Protein AF-A0A7S0RIU7-F1 (afdb_monomer_lite)

Structure (mmCIF, N/CA/C/O backbone):
data_AF-A0A7S0RIU7-F1
#
_entry.id   AF-A0A7S0RIU7-F1
#
loop_
_atom_site.group_PDB
_atom_site.id
_atom_site.type_symbol
_atom_site.label_atom_id
_atom_site.label_alt_id
_atom_site.label_comp_id
_atom_site.label_asym_id
_atom_site.label_entity_id
_atom_site.label_seq_id
_atom_site.pdbx_PDB_ins_code
_atom_site.Cartn_x
_atom_site.Cartn_y
_atom_site.Cartn_z
_atom_site.occupancy
_atom_site.B_iso_or_equiv
_atom_site.auth_seq_id
_atom_site.auth_comp_id
_atom_site.auth_asym_id
_atom_site.auth_atom_id
_atom_site.pdbx_PDB_model_num
ATOM 1 N N . GLU A 1 1 ? -11.986 -12.796 -6.131 1.00 94.12 1 GLU A N 1
ATOM 2 C CA . GLU A 1 1 ? -11.413 -13.501 -4.966 1.00 94.12 1 GLU A CA 1
ATOM 3 C C . GLU A 1 1 ? -10.692 -12.578 -3.985 1.00 94.12 1 GLU A C 1
ATOM 5 O O . GLU A 1 1 ? -11.264 -12.313 -2.942 1.00 94.12 1 GLU A O 1
ATOM 10 N N . ALA A 1 2 ? -9.498 -12.034 -4.273 1.00 96.12 2 ALA A N 1
ATOM 11 C CA . ALA A 1 2 ? -8.762 -11.226 -3.279 1.00 96.12 2 ALA A CA 1
ATOM 12 C C . ALA A 1 2 ? -9.544 -9.996 -2.757 1.00 96.12 2 ALA A C 1
ATOM 14 O O . ALA A 1 2 ? -9.512 -9.691 -1.566 1.00 96.12 2 ALA A O 1
ATOM 15 N N . ALA A 1 3 ? -10.285 -9.307 -3.633 1.00 96.12 3 ALA A N 1
ATOM 16 C CA . ALA A 1 3 ? -11.161 -8.203 -3.233 1.00 96.12 3 ALA A CA 1
ATOM 17 C C . ALA A 1 3 ? -12.318 -8.675 -2.329 1.00 96.12 3 ALA A C 1
ATOM 19 O O . ALA A 1 3 ? -12.609 -8.034 -1.322 1.00 96.12 3 ALA A O 1
ATOM 20 N N . ASP A 1 4 ? -12.922 -9.823 -2.645 1.00 98.06 4 ASP A N 1
ATOM 21 C CA . ASP A 1 4 ? -14.004 -10.420 -1.852 1.00 98.06 4 ASP A CA 1
ATOM 22 C C . ASP A 1 4 ? -13.491 -10.839 -0.468 1.00 98.06 4 ASP A C 1
ATOM 24 O O . ASP A 1 4 ? -14.116 -10.548 0.550 1.00 98.06 4 ASP A O 1
ATOM 28 N N . GLN A 1 5 ? -12.298 -11.441 -0.414 1.00 98.06 5 GLN A N 1
ATOM 29 C CA . GLN A 1 5 ? -11.617 -11.801 0.830 1.00 98.06 5 GLN A CA 1
ATOM 30 C C . GLN A 1 5 ? -11.315 -10.570 1.690 1.00 98.06 5 GLN A C 1
ATOM 32 O O . GLN A 1 5 ? -11.482 -10.626 2.908 1.00 98.06 5 GLN A O 1
ATOM 37 N N . LEU A 1 6 ? -10.910 -9.446 1.089 1.00 97.00 6 LEU A N 1
ATOM 38 C CA . LEU A 1 6 ? -10.704 -8.191 1.816 1.00 97.00 6 LEU A CA 1
ATOM 39 C C . LEU A 1 6 ? -12.002 -7.688 2.463 1.00 97.00 6 LEU A C 1
ATOM 41 O O . LEU A 1 6 ? -11.983 -7.295 3.631 1.00 97.00 6 LEU A O 1
ATOM 45 N N . LEU A 1 7 ? -13.114 -7.695 1.721 1.00 97.75 7 LEU A N 1
ATOM 46 C CA . LEU A 1 7 ? -14.419 -7.274 2.241 1.00 97.75 7 LEU A CA 1
ATOM 47 C C . LEU A 1 7 ? -14.874 -8.193 3.375 1.00 97.75 7 LEU A C 1
ATOM 49 O O . LEU A 1 7 ? -15.118 -7.714 4.483 1.00 97.75 7 LEU A O 1
ATOM 53 N N . PHE A 1 8 ? -14.857 -9.505 3.137 1.00 98.38 8 PHE A N 1
ATOM 54 C CA . PHE A 1 8 ? -15.218 -10.508 4.135 1.00 98.38 8 PHE A CA 1
ATOM 55 C C . PHE A 1 8 ? -14.370 -10.386 5.408 1.00 98.38 8 PHE A C 1
ATOM 57 O O . PHE A 1 8 ? -14.885 -10.438 6.523 1.00 98.38 8 PHE A O 1
ATOM 64 N N . THR A 1 9 ? -13.064 -10.152 5.262 1.00 98.38 9 THR A N 1
ATOM 65 C CA . THR A 1 9 ? -12.152 -9.981 6.401 1.00 98.38 9 THR A CA 1
ATOM 66 C C . THR A 1 9 ? -12.515 -8.748 7.227 1.00 98.38 9 THR A C 1
ATOM 68 O O . THR A 1 9 ? -12.542 -8.817 8.455 1.00 98.38 9 THR A O 1
ATOM 71 N N . ARG A 1 10 ? -12.822 -7.612 6.587 1.00 98.19 10 ARG A N 1
ATOM 72 C CA . ARG A 1 10 ? -13.234 -6.388 7.298 1.00 98.19 10 ARG A CA 1
ATOM 73 C C . ARG A 1 10 ? -14.552 -6.580 8.037 1.00 98.19 10 ARG A C 1
ATOM 75 O O . ARG A 1 10 ? -14.660 -6.154 9.184 1.00 98.19 10 ARG A O 1
ATOM 82 N N . GLU A 1 11 ? -15.518 -7.242 7.411 1.00 98.44 11 GLU A N 1
ATOM 83 C CA . GLU A 1 11 ? -16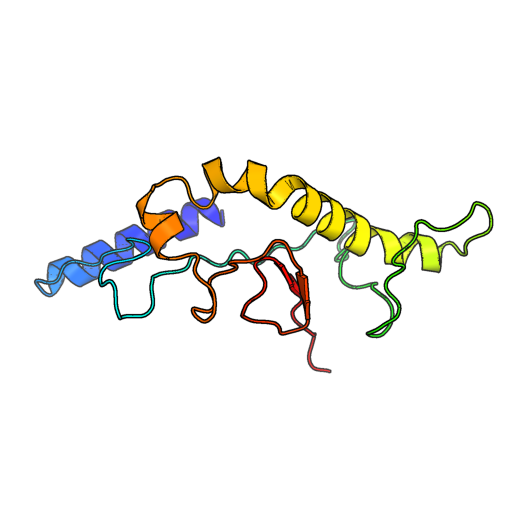.798 -7.573 8.040 1.00 98.44 11 GLU A CA 1
ATOM 84 C C . GLU A 1 11 ? -16.609 -8.490 9.249 1.00 98.44 11 GLU A C 1
ATOM 86 O O . GLU A 1 11 ? -17.141 -8.207 10.323 1.00 98.44 11 GLU A O 1
ATOM 91 N N . ALA A 1 12 ? -15.783 -9.532 9.116 1.00 98.62 12 ALA A N 1
ATOM 92 C CA . ALA A 1 12 ? -15.453 -10.432 10.214 1.00 98.62 12 ALA A CA 1
ATOM 93 C C . ALA A 1 12 ? -14.788 -9.686 11.384 1.00 98.62 12 ALA A C 1
ATOM 95 O O . ALA A 1 12 ? -15.193 -9.865 12.535 1.00 98.62 12 ALA A O 1
ATOM 96 N N . ILE A 1 13 ? -13.821 -8.803 11.105 1.00 98.69 13 ILE A N 1
ATOM 97 C CA . ILE A 1 13 ? -13.167 -7.969 12.126 1.00 98.69 13 ILE A CA 1
ATOM 98 C C . ILE A 1 13 ? -14.191 -7.075 12.838 1.00 98.69 13 ILE A C 1
ATOM 100 O O . ILE A 1 13 ? -14.213 -7.037 14.069 1.00 98.69 13 ILE A O 1
ATOM 104 N N . CYS A 1 14 ? -15.060 -6.384 12.093 1.00 98.62 14 CYS A N 1
ATOM 105 C CA . CYS A 1 14 ? -16.109 -5.543 12.671 1.00 98.62 14 CYS A CA 1
ATOM 106 C C . CYS A 1 14 ? -17.072 -6.349 13.551 1.00 98.62 14 CYS A C 1
ATOM 108 O O . CYS A 1 14 ? -17.386 -5.924 14.662 1.00 98.62 14 CYS A O 1
ATOM 110 N N . ALA A 1 15 ? -17.512 -7.521 13.085 1.00 98.62 15 ALA A N 1
ATOM 111 C CA . ALA A 1 15 ? -18.437 -8.377 13.819 1.00 98.62 15 ALA A CA 1
ATOM 112 C C . ALA A 1 15 ? -17.828 -8.896 15.129 1.00 98.62 15 ALA A C 1
ATOM 114 O O . ALA A 1 15 ? -18.498 -8.903 16.162 1.00 98.62 15 ALA A O 1
ATOM 115 N N . VAL A 1 16 ? -16.556 -9.307 15.112 1.00 98.75 16 VAL A N 1
ATOM 116 C CA . VAL A 1 16 ? -15.845 -9.733 16.325 1.00 98.75 16 VAL A CA 1
ATOM 117 C C . VAL A 1 16 ? -15.660 -8.552 17.277 1.00 98.75 16 VAL A C 1
ATOM 119 O O . VAL A 1 16 ? -16.010 -8.674 18.446 1.00 98.75 16 VAL A O 1
ATOM 122 N N . ALA A 1 17 ? -15.198 -7.392 16.798 1.00 98.75 17 ALA A N 1
ATOM 123 C CA . ALA A 1 17 ? -15.034 -6.202 17.636 1.00 98.75 17 ALA A CA 1
ATOM 124 C C . ALA A 1 17 ? -16.345 -5.805 18.338 1.00 98.75 17 ALA A C 1
ATOM 126 O O . ALA A 1 17 ? -16.353 -5.600 19.553 1.00 98.75 17 ALA A O 1
ATOM 127 N N . ALA A 1 18 ? -17.463 -5.800 17.605 1.00 98.50 18 ALA A N 1
ATOM 128 C CA . ALA A 1 18 ? -18.778 -5.471 18.149 1.00 98.50 18 ALA A CA 1
ATOM 129 C C . ALA A 1 18 ? -19.221 -6.442 19.258 1.00 98.50 18 ALA A C 1
ATOM 131 O O . ALA A 1 18 ? -19.751 -6.003 20.278 1.00 98.50 18 ALA A O 1
ATOM 132 N N . LYS A 1 19 ? -18.942 -7.749 19.120 1.00 98.62 19 LYS A N 1
ATOM 133 C CA . LYS A 1 19 ? -19.220 -8.751 20.172 1.00 98.62 19 LYS A CA 1
ATOM 134 C C . LYS A 1 19 ? -18.467 -8.481 21.477 1.00 98.62 19 LYS A C 1
ATOM 136 O O . LYS A 1 19 ? -18.918 -8.913 22.532 1.00 98.62 19 LYS A O 1
ATOM 141 N N . HIS A 1 20 ? -17.350 -7.764 21.408 1.00 98.50 20 HIS A N 1
ATOM 142 C CA . HIS A 1 20 ? -16.556 -7.356 22.565 1.00 98.50 20 HIS A CA 1
ATOM 143 C C . HIS A 1 20 ? -16.826 -5.906 23.008 1.00 98.50 20 HIS A C 1
ATOM 145 O O . HIS A 1 20 ? -16.087 -5.380 23.835 1.00 98.50 20 HIS A O 1
ATOM 151 N N . GLY A 1 21 ? -17.866 -5.245 22.480 1.00 98.50 21 GLY A N 1
ATOM 152 C CA . GLY A 1 21 ? -18.192 -3.855 22.820 1.00 98.50 21 GLY A CA 1
ATOM 153 C C . GLY A 1 21 ? -17.199 -2.826 22.264 1.00 98.50 21 GLY A C 1
ATOM 154 O O . GLY A 1 21 ? -17.097 -1.723 22.794 1.00 98.50 21 GLY A O 1
ATOM 155 N N . LEU A 1 22 ? -16.450 -3.185 21.218 1.00 98.56 22 LEU A N 1
ATOM 156 C CA . LEU A 1 22 ? -15.457 -2.334 20.561 1.00 98.56 22 LEU A CA 1
ATOM 157 C C . LEU A 1 22 ? -15.917 -1.927 19.154 1.00 98.56 22 LEU A C 1
ATOM 159 O O . LEU A 1 22 ? -16.715 -2.612 18.514 1.00 98.56 22 LEU A O 1
ATOM 163 N N . HIS A 1 23 ? -15.335 -0.847 18.628 1.00 97.56 23 HIS A N 1
ATOM 164 C CA . HIS A 1 23 ? -15.491 -0.442 17.230 1.00 97.56 23 HIS A CA 1
ATOM 165 C C . HIS A 1 23 ? -14.169 -0.594 16.477 1.00 97.56 23 HIS A C 1
ATOM 167 O O . HIS A 1 23 ? -13.207 0.129 16.736 1.00 97.56 23 HIS A O 1
ATOM 173 N N . ALA A 1 24 ? -14.128 -1.515 15.512 1.00 97.75 24 ALA A N 1
ATOM 174 C CA . ALA A 1 24 ? -13.028 -1.582 14.558 1.00 97.75 24 ALA A CA 1
ATOM 175 C C . ALA A 1 24 ? -13.110 -0.399 13.583 1.00 97.75 24 ALA A C 1
ATOM 177 O O . ALA A 1 24 ? -14.187 -0.046 13.105 1.00 97.75 24 ALA A O 1
ATOM 178 N N . CYS A 1 25 ? -11.969 0.212 13.270 1.00 95.06 25 CYS A N 1
ATOM 179 C CA . CYS A 1 25 ? -11.912 1.369 12.388 1.00 95.06 25 CYS A CA 1
ATOM 180 C C . CYS A 1 25 ? -10.762 1.238 11.392 1.00 95.06 25 CYS A C 1
ATOM 182 O O . CYS A 1 25 ? -9.613 1.029 11.771 1.00 95.06 25 CYS A O 1
ATOM 184 N N . PHE A 1 26 ? -11.085 1.422 10.113 1.00 96.38 26 PHE A N 1
ATOM 185 C CA . PHE A 1 26 ? -10.146 1.314 8.995 1.00 96.38 26 PHE A CA 1
ATOM 186 C C . PHE A 1 26 ? -9.802 2.676 8.380 1.00 96.38 26 PHE A C 1
ATOM 188 O O . PHE A 1 26 ? -9.321 2.747 7.249 1.00 96.38 26 PHE A O 1
ATOM 195 N N . LEU A 1 27 ? -10.064 3.775 9.101 1.00 96.69 27 LEU A N 1
ATOM 196 C CA . LEU A 1 27 ? -9.691 5.113 8.647 1.00 96.69 27 LEU A CA 1
ATOM 197 C C . LEU A 1 27 ? -8.174 5.182 8.403 1.00 96.69 27 LEU A C 1
ATOM 199 O O . LEU A 1 27 ? -7.411 4.730 9.262 1.00 96.69 27 LEU A O 1
ATOM 203 N N . PRO A 1 28 ? -7.717 5.790 7.288 1.00 96.62 28 PRO A N 1
ATOM 204 C CA . PRO A 1 28 ? -6.291 5.921 6.997 1.00 96.62 28 PRO A CA 1
ATOM 205 C C . PRO A 1 28 ? -5.509 6.599 8.122 1.00 96.62 28 PRO A C 1
ATOM 207 O O . PRO A 1 28 ? -4.404 6.176 8.442 1.00 96.62 28 PRO A O 1
ATOM 210 N N . LYS A 1 29 ? -6.089 7.628 8.740 1.00 96.62 29 LYS A N 1
ATOM 211 C CA . LYS A 1 29 ? -5.503 8.365 9.857 1.00 96.62 29 LYS A CA 1
ATOM 212 C C . LYS A 1 29 ? -6.594 8.626 10.893 1.00 96.62 29 LYS A C 1
ATOM 214 O O . LYS A 1 29 ? -7.563 9.316 10.594 1.00 96.62 29 LYS A O 1
ATOM 219 N N . MET A 1 30 ? -6.475 8.024 12.074 1.00 95.06 30 MET A N 1
ATOM 220 C CA . MET A 1 30 ? -7.418 8.256 13.177 1.00 95.06 30 MET A CA 1
ATOM 221 C C . MET A 1 30 ? -6.910 9.359 14.109 1.00 95.06 30 MET A C 1
ATOM 223 O O . MET A 1 30 ? -7.651 10.275 14.447 1.00 95.06 30 MET A O 1
ATOM 227 N N . TRP A 1 31 ? -5.629 9.294 14.472 1.00 94.19 31 TRP A N 1
ATOM 228 C CA . TRP A 1 31 ? -4.972 10.274 15.331 1.00 94.19 31 TRP A CA 1
ATOM 229 C C . TRP A 1 31 ? -3.812 10.933 14.591 1.00 94.19 31 TRP A C 1
ATOM 231 O O . TRP A 1 31 ? -3.027 10.252 13.927 1.00 94.19 31 TRP A O 1
ATOM 241 N N . ALA A 1 32 ? -3.697 12.259 14.709 1.00 90.56 32 ALA A N 1
ATOM 242 C CA . ALA A 1 32 ? -2.699 13.059 13.995 1.00 90.56 32 ALA A CA 1
ATOM 243 C C . ALA A 1 32 ? -1.256 12.601 14.278 1.00 90.56 32 ALA A C 1
ATOM 245 O O . ALA A 1 32 ? -0.468 12.451 13.344 1.00 90.56 32 ALA A O 1
ATOM 246 N N . GLU A 1 33 ? -0.963 12.261 15.533 1.00 90.38 33 GLU A N 1
ATOM 247 C CA . GLU A 1 33 ? 0.392 11.947 16.008 1.00 90.38 33 GLU A CA 1
ATOM 248 C C . GLU A 1 33 ? 0.738 10.448 16.003 1.00 90.38 33 GLU A C 1
ATOM 250 O O . GLU A 1 33 ? 1.842 10.069 16.376 1.00 90.38 33 GLU A O 1
ATOM 255 N N . GLN A 1 34 ? -0.180 9.568 15.585 1.00 91.06 34 GLN A N 1
ATOM 256 C CA . GLN A 1 34 ? 0.057 8.115 15.578 1.00 91.06 34 GLN A CA 1
ATOM 257 C C . GLN A 1 34 ? 0.178 7.548 14.166 1.00 91.06 34 GLN A C 1
ATOM 259 O O . GLN A 1 34 ? -0.282 8.157 13.201 1.00 91.06 34 GLN A O 1
ATOM 264 N N . ALA A 1 35 ? 0.753 6.354 14.025 1.00 90.25 35 ALA A N 1
ATOM 265 C CA . ALA A 1 35 ? 0.729 5.636 12.755 1.00 90.25 35 ALA A CA 1
ATOM 266 C C . ALA A 1 35 ? -0.716 5.445 12.249 1.00 90.25 35 ALA A C 1
ATOM 268 O O . ALA A 1 35 ? -1.664 5.324 13.025 1.00 90.25 35 ALA A O 1
ATOM 269 N N . GLY A 1 36 ? -0.884 5.473 10.929 1.00 93.62 36 GLY A N 1
ATOM 270 C CA . GLY A 1 36 ? -2.178 5.271 10.283 1.00 93.62 36 GLY A CA 1
ATOM 271 C C . GLY A 1 36 ? -2.393 3.833 9.816 1.00 93.62 36 GLY A C 1
ATOM 272 O O . GLY A 1 36 ? -1.479 3.014 9.840 1.00 93.62 36 GLY A O 1
ATOM 273 N N . ASN A 1 37 ? -3.592 3.543 9.314 1.00 95.12 37 ASN A N 1
ATOM 274 C CA . ASN A 1 37 ? -3.914 2.241 8.733 1.00 95.12 37 ASN A CA 1
ATOM 275 C C . ASN A 1 37 ? -3.566 2.213 7.244 1.00 95.12 37 ASN A C 1
ATOM 277 O O . ASN A 1 37 ? -4.047 3.061 6.491 1.00 95.12 37 ASN A O 1
ATOM 281 N N . GLY A 1 38 ? -2.766 1.230 6.824 1.00 93.94 38 GLY A N 1
ATOM 282 C CA . GLY A 1 38 ? -2.431 0.906 5.433 1.00 93.94 38 GLY A CA 1
ATOM 283 C C . GLY A 1 38 ? -3.210 -0.296 4.890 1.00 93.94 38 GLY A C 1
ATOM 284 O O . GLY A 1 38 ? -3.706 -1.116 5.653 1.00 93.94 38 GLY A O 1
ATOM 285 N N . CYS A 1 39 ? -3.296 -0.421 3.564 1.00 94.88 39 CYS A N 1
ATOM 286 C CA . CYS A 1 39 ? -3.810 -1.618 2.887 1.00 94.88 39 CYS A CA 1
ATOM 287 C C . CYS A 1 39 ? -2.862 -1.963 1.734 1.00 94.88 39 CYS A C 1
ATOM 289 O O . CYS A 1 39 ? -3.120 -1.620 0.582 1.00 94.88 39 CYS A O 1
ATOM 291 N N . HIS A 1 40 ? -1.703 -2.535 2.066 1.00 94.25 40 HIS A N 1
ATOM 292 C CA . HIS A 1 40 ? -0.685 -2.867 1.070 1.00 94.25 40 HIS A CA 1
ATOM 293 C C . HIS A 1 40 ? -1.202 -3.979 0.156 1.00 94.25 40 HIS A C 1
ATOM 295 O O . HIS A 1 40 ? -1.726 -4.984 0.632 1.00 94.25 40 HIS A O 1
ATOM 301 N N . MET A 1 41 ? -1.050 -3.795 -1.154 1.00 92.12 41 MET A N 1
ATOM 302 C CA . MET A 1 41 ? -1.462 -4.776 -2.154 1.00 92.12 41 MET A CA 1
ATOM 303 C C . MET A 1 41 ? -0.221 -5.424 -2.758 1.00 92.12 41 MET A C 1
ATOM 305 O O . MET A 1 41 ? 0.558 -4.769 -3.448 1.00 92.12 41 MET A O 1
ATOM 309 N N . HIS A 1 42 ? -0.048 -6.716 -2.499 1.00 91.62 42 HIS A N 1
ATOM 310 C CA . HIS A 1 42 ? 0.991 -7.517 -3.135 1.00 91.62 42 HIS A CA 1
ATOM 311 C C . HIS A 1 42 ? 0.466 -8.002 -4.484 1.00 91.62 42 HIS A C 1
ATOM 313 O O . HIS A 1 42 ? -0.589 -8.631 -4.552 1.00 91.62 42 HIS A O 1
ATOM 319 N N . THR A 1 43 ? 1.181 -7.686 -5.561 1.00 88.44 43 THR A N 1
ATOM 320 C CA . THR A 1 43 ? 0.764 -8.015 -6.928 1.00 88.44 43 THR A CA 1
ATOM 321 C C . THR A 1 43 ? 1.862 -8.786 -7.644 1.00 88.44 43 THR A C 1
ATOM 323 O O . THR A 1 43 ? 3.048 -8.524 -7.450 1.00 88.44 43 THR A O 1
ATOM 326 N N . SER A 1 44 ? 1.456 -9.770 -8.444 1.00 86.38 44 SER A N 1
ATOM 327 C CA . SER A 1 44 ? 2.347 -10.501 -9.339 1.00 86.38 44 SER A CA 1
ATOM 328 C C . SER A 1 44 ? 1.621 -10.825 -10.639 1.00 86.38 44 SER A C 1
ATOM 330 O O . SER A 1 44 ? 0.439 -11.170 -10.627 1.00 86.38 44 SER A O 1
ATOM 332 N N . LEU A 1 45 ? 2.323 -10.689 -11.757 1.00 85.44 45 LEU A N 1
ATOM 333 C CA . LEU A 1 45 ? 1.865 -11.093 -13.076 1.00 85.44 45 LEU A CA 1
ATOM 334 C C . LEU A 1 45 ? 2.399 -12.481 -13.405 1.00 85.44 45 LEU A C 1
ATOM 336 O O . LEU A 1 45 ? 3.569 -12.775 -13.167 1.00 85.44 45 LEU A O 1
ATOM 340 N N . TRP A 1 46 ? 1.540 -13.313 -13.982 1.00 86.69 46 TRP A N 1
ATOM 341 C CA . TRP A 1 46 ? 1.864 -14.677 -14.382 1.00 86.69 46 TRP A CA 1
ATOM 342 C C . TRP A 1 46 ? 1.511 -14.880 -15.852 1.00 86.69 46 TRP A C 1
ATOM 344 O O . TRP A 1 46 ? 0.471 -14.412 -16.316 1.00 86.69 46 TRP A O 1
ATOM 354 N N . ARG A 1 47 ? 2.378 -15.581 -16.579 1.00 83.75 47 ARG A N 1
ATOM 355 C CA . ARG A 1 47 ? 2.178 -15.990 -17.970 1.00 83.75 47 ARG A CA 1
ATOM 356 C C . ARG A 1 47 ? 2.684 -17.419 -18.125 1.00 83.75 47 ARG A C 1
ATOM 358 O O . ARG A 1 47 ? 3.773 -17.733 -17.656 1.00 83.75 47 ARG A O 1
ATOM 365 N N . ASP A 1 48 ? 1.869 -18.286 -18.720 1.00 89.31 48 ASP A N 1
ATOM 366 C CA . ASP A 1 48 ? 2.212 -19.693 -18.982 1.00 89.31 48 ASP A CA 1
ATOM 367 C C . ASP A 1 48 ? 2.740 -20.442 -17.741 1.00 89.31 48 ASP A C 1
ATOM 369 O O . ASP A 1 48 ? 3.711 -21.195 -17.790 1.00 89.31 48 ASP A O 1
ATOM 373 N N . GLY A 1 49 ? 2.113 -20.190 -16.585 1.00 86.00 49 GLY A N 1
ATOM 374 C CA . GLY A 1 49 ? 2.475 -20.813 -15.307 1.00 86.00 49 GLY A CA 1
ATOM 375 C C . GLY A 1 49 ? 3.758 -20.281 -14.660 1.00 86.00 49 GLY A C 1
ATOM 376 O O . GLY A 1 49 ? 4.165 -20.796 -13.622 1.00 86.00 49 GLY A O 1
ATOM 377 N N . ARG A 1 50 ? 4.388 -19.243 -15.225 1.00 79.69 50 ARG A N 1
ATOM 378 C CA . ARG A 1 50 ? 5.596 -18.604 -14.686 1.00 79.69 50 ARG A CA 1
ATOM 379 C C . ARG A 1 50 ? 5.316 -17.164 -14.286 1.00 79.69 50 ARG A C 1
ATOM 381 O O . ARG A 1 50 ? 4.566 -16.453 -14.954 1.00 79.69 50 ARG A O 1
ATOM 388 N N . SER A 1 51 ? 5.912 -16.729 -13.181 1.00 79.69 51 SER A N 1
ATOM 389 C CA . SER A 1 51 ? 5.816 -15.335 -12.756 1.00 79.69 51 SER A CA 1
ATOM 390 C C . SER A 1 51 ? 6.680 -14.466 -13.665 1.00 79.69 51 SER A C 1
ATOM 392 O O . SER A 1 51 ? 7.878 -14.696 -13.801 1.00 79.69 51 SER A O 1
ATOM 394 N N . VAL A 1 52 ? 6.080 -13.427 -14.239 1.00 76.38 52 VAL A N 1
ATOM 395 C CA . VAL A 1 52 ? 6.765 -12.431 -15.076 1.00 76.38 52 VAL A CA 1
ATOM 396 C C . VAL A 1 52 ? 7.800 -11.654 -14.258 1.00 76.38 52 VAL A C 1
ATOM 398 O O . VAL A 1 52 ? 8.768 -11.156 -14.813 1.00 76.38 52 VAL A O 1
ATOM 401 N N . HIS A 1 53 ? 7.643 -11.593 -12.932 1.00 69.94 53 HIS A N 1
ATOM 402 C CA . HIS A 1 53 ? 8.598 -10.949 -12.025 1.00 69.94 53 HIS A CA 1
ATOM 403 C C . HIS A 1 53 ? 9.766 -11.858 -11.607 1.00 69.94 53 HIS A C 1
ATOM 405 O O . HIS A 1 53 ? 10.685 -11.379 -10.949 1.00 69.94 53 HIS A O 1
ATOM 411 N N . HIS A 1 54 ? 9.718 -13.160 -11.922 1.00 57.34 54 HIS A N 1
ATOM 412 C CA . HIS A 1 54 ? 10.662 -14.168 -11.415 1.00 57.34 54 HIS A CA 1
ATOM 413 C C . HIS A 1 54 ? 11.940 -14.297 -12.258 1.00 57.34 54 HIS A C 1
ATOM 415 O O . HIS A 1 54 ? 12.956 -14.716 -11.716 1.00 57.34 54 HIS A O 1
ATOM 421 N N . ASP A 1 55 ? 11.935 -13.813 -13.504 1.00 51.53 55 ASP A N 1
ATOM 422 C CA . ASP A 1 55 ? 13.112 -13.806 -14.393 1.00 51.53 55 ASP A CA 1
ATOM 423 C C . ASP A 1 55 ? 13.886 -12.474 -14.379 1.00 51.53 55 ASP A C 1
ATOM 425 O O . ASP A 1 55 ? 14.741 -12.210 -15.228 1.00 51.53 55 ASP A O 1
ATOM 429 N N . ALA A 1 56 ? 13.612 -11.603 -13.404 1.00 49.28 56 ALA A N 1
ATOM 430 C CA . ALA A 1 56 ? 14.359 -10.367 -13.263 1.00 49.28 56 ALA A CA 1
ATOM 431 C C . ALA A 1 56 ? 15.751 -10.680 -12.690 1.00 49.28 56 ALA A C 1
ATOM 433 O O . ALA A 1 56 ? 15.899 -10.954 -11.502 1.00 49.28 56 ALA A O 1
ATOM 434 N N . ARG A 1 57 ? 16.725 -10.705 -13.606 1.00 49.94 57 ARG A N 1
ATOM 435 C CA . ARG A 1 57 ? 18.194 -10.641 -13.480 1.00 49.94 57 ARG A CA 1
ATOM 436 C C . ARG A 1 57 ? 18.705 -10.237 -12.072 1.00 49.94 57 ARG A C 1
ATOM 438 O O . ARG A 1 57 ? 18.080 -9.399 -11.423 1.00 49.94 57 ARG A O 1
ATOM 445 N N . PRO A 1 58 ? 19.859 -10.765 -11.605 1.00 42.38 58 PRO A N 1
ATOM 446 C CA . PRO A 1 58 ? 20.436 -10.441 -10.296 1.00 42.38 58 PRO A CA 1
ATOM 447 C C . PRO A 1 58 ? 20.348 -8.953 -9.934 1.00 42.38 58 PRO A C 1
ATOM 449 O O . PRO A 1 58 ? 20.540 -8.073 -10.784 1.00 42.38 58 PRO A O 1
ATOM 452 N N . ALA A 1 59 ? 20.041 -8.707 -8.656 1.00 40.81 59 ALA A N 1
ATOM 453 C CA . ALA A 1 59 ? 19.835 -7.390 -8.067 1.00 40.81 59 ALA A CA 1
ATOM 454 C C . ALA A 1 59 ? 20.862 -6.366 -8.588 1.00 40.81 59 ALA A C 1
ATOM 456 O O . ALA A 1 59 ? 22.069 -6.584 -8.510 1.00 40.81 59 ALA A O 1
ATOM 457 N N . GLY A 1 60 ? 20.368 -5.257 -9.151 1.00 43.25 60 GLY A N 1
ATOM 458 C CA . GLY A 1 60 ? 21.195 -4.162 -9.678 1.00 43.25 60 GLY A CA 1
ATOM 459 C C . GLY A 1 60 ? 21.303 -4.064 -11.205 1.00 43.25 60 GLY A C 1
ATOM 460 O O . GLY A 1 60 ? 21.952 -3.145 -11.692 1.00 43.25 60 GLY A O 1
ATOM 461 N N . THR A 1 61 ? 20.654 -4.949 -11.971 1.00 45.62 61 THR A N 1
ATOM 462 C CA . THR A 1 61 ? 20.753 -4.967 -13.449 1.00 45.62 61 THR A CA 1
ATOM 463 C C . THR A 1 61 ? 19.439 -4.690 -14.186 1.00 45.62 61 THR A C 1
ATOM 465 O O . THR A 1 61 ? 19.320 -4.995 -15.373 1.00 45.62 61 THR A O 1
ATOM 468 N N . HIS A 1 62 ? 18.455 -4.082 -13.513 1.00 49.97 62 HIS A N 1
ATOM 469 C CA . HIS A 1 62 ? 17.251 -3.582 -14.185 1.00 49.97 62 HIS A CA 1
ATOM 470 C C . HIS A 1 62 ? 17.638 -2.443 -15.130 1.00 49.97 62 HIS A C 1
ATOM 472 O O . HIS A 1 62 ? 18.154 -1.426 -14.655 1.00 49.97 62 HIS A O 1
ATOM 478 N N . PRO A 1 63 ? 17.408 -2.571 -16.447 1.00 43.91 63 PRO A N 1
ATOM 479 C CA . PRO A 1 63 ? 17.731 -1.506 -17.379 1.00 43.91 63 PRO A CA 1
ATOM 480 C C . PRO A 1 63 ? 16.909 -0.258 -17.042 1.00 43.91 63 PRO A C 1
ATOM 482 O O . PRO A 1 63 ? 15.681 -0.270 -17.087 1.00 43.91 63 PRO A O 1
ATOM 485 N N . VAL A 1 64 ? 17.591 0.844 -16.724 1.00 43.69 64 VAL A N 1
ATOM 486 C CA . VAL A 1 64 ? 16.978 2.183 -16.624 1.00 43.69 64 VAL A CA 1
ATOM 487 C C . VAL A 1 64 ? 16.619 2.721 -18.024 1.00 43.69 64 VAL A C 1
ATOM 489 O O . VAL A 1 64 ? 15.888 3.701 -18.159 1.00 43.69 64 VAL A O 1
ATOM 492 N N . HIS A 1 65 ? 17.081 2.040 -19.079 1.00 40.50 65 HIS A N 1
ATOM 493 C CA . HIS A 1 65 ? 16.837 2.370 -20.478 1.00 40.50 65 HIS A CA 1
ATOM 494 C C . HIS A 1 65 ? 16.199 1.195 -21.230 1.00 40.50 65 HIS A C 1
ATOM 496 O O . HIS A 1 65 ? 16.530 0.043 -20.944 1.00 40.50 65 HIS A O 1
ATOM 502 N N . PRO A 1 66 ? 15.299 1.463 -22.196 1.00 49.72 66 PRO A N 1
ATOM 503 C CA . PRO A 1 66 ? 14.785 0.419 -23.068 1.00 49.72 66 PRO A CA 1
ATOM 504 C C . PRO A 1 66 ? 15.940 -0.242 -23.840 1.00 49.72 66 PRO A C 1
ATOM 506 O O . PRO A 1 66 ? 16.881 0.456 -24.231 1.00 49.72 66 PRO A O 1
ATOM 509 N N . PRO A 1 67 ? 15.881 -1.566 -24.063 1.00 53.44 67 PRO A N 1
ATOM 510 C CA . PRO A 1 67 ? 16.886 -2.271 -24.843 1.00 53.44 67 PRO A CA 1
ATOM 511 C C . PRO A 1 67 ? 16.975 -1.679 -26.254 1.00 53.44 67 PRO A C 1
ATOM 513 O O . PRO A 1 67 ? 15.955 -1.366 -26.874 1.00 53.44 67 PRO A O 1
ATOM 516 N N . GLY A 1 68 ? 18.201 -1.515 -26.753 1.00 51.03 68 GLY A N 1
ATOM 517 C CA . GLY A 1 68 ? 18.440 -1.152 -28.147 1.00 51.03 68 GLY A CA 1
ATOM 518 C C . GLY A 1 68 ? 17.993 -2.267 -29.105 1.00 51.03 68 GLY A C 1
ATOM 519 O O . GLY A 1 68 ? 17.724 -3.386 -28.669 1.00 51.03 68 GLY A O 1
ATOM 520 N N . PRO A 1 69 ? 17.941 -1.996 -30.418 1.00 54.69 69 PRO A N 1
ATOM 521 C CA . PRO A 1 69 ? 17.487 -2.965 -31.422 1.00 54.69 69 PRO A CA 1
ATOM 522 C C . PRO A 1 69 ? 18.329 -4.253 -31.499 1.00 54.69 69 PRO A C 1
ATOM 524 O O . PRO A 1 69 ? 17.883 -5.222 -32.103 1.00 54.69 69 PRO A O 1
ATOM 527 N N . GLU A 1 70 ? 19.512 -4.280 -30.877 1.00 60.38 70 GLU A N 1
ATOM 528 C CA . GLU A 1 70 ? 20.439 -5.422 -30.855 1.00 60.38 70 GLU A CA 1
ATOM 529 C C . GLU A 1 70 ? 20.474 -6.165 -29.505 1.00 60.38 70 GLU A C 1
ATOM 531 O O . GLU A 1 70 ? 21.358 -6.987 -29.273 1.00 60.38 70 GLU A O 1
ATOM 536 N N . ALA A 1 71 ? 19.549 -5.868 -28.586 1.00 57.12 71 ALA A N 1
ATOM 537 C CA . ALA A 1 71 ? 19.570 -6.464 -27.254 1.00 57.12 71 ALA A CA 1
ATOM 538 C C . ALA A 1 71 ? 19.234 -7.963 -27.265 1.00 57.12 71 ALA A C 1
ATOM 540 O O . ALA A 1 71 ? 18.344 -8.423 -27.986 1.00 57.12 71 ALA A O 1
ATOM 541 N N . ASP A 1 72 ? 19.915 -8.709 -26.396 1.00 58.84 72 ASP A N 1
ATOM 542 C CA . ASP A 1 72 ? 19.682 -10.137 -26.179 1.00 58.84 72 ASP A CA 1
ATOM 543 C C . ASP A 1 72 ? 18.221 -10.380 -25.724 1.00 58.84 72 ASP A C 1
ATOM 545 O O . ASP A 1 72 ? 17.707 -9.638 -24.880 1.00 58.84 72 ASP A O 1
ATOM 549 N N . PRO A 1 73 ? 17.519 -11.413 -26.229 1.00 52.94 73 PRO A N 1
ATOM 550 C CA . PRO A 1 73 ? 16.203 -11.823 -25.732 1.00 52.94 73 PRO A CA 1
ATOM 551 C C . PRO A 1 73 ? 16.086 -11.919 -24.198 1.00 52.94 73 PRO A C 1
ATOM 553 O O . PRO A 1 73 ? 15.032 -11.597 -23.645 1.00 52.94 73 PRO A O 1
ATOM 556 N N . ALA A 1 74 ? 17.154 -12.309 -23.494 1.00 54.09 74 ALA A N 1
ATOM 557 C CA . ALA A 1 74 ? 17.208 -12.321 -22.031 1.00 54.09 74 ALA A CA 1
ATOM 558 C C . ALA A 1 74 ? 17.240 -10.905 -21.419 1.00 54.09 74 ALA A C 1
ATOM 560 O O . ALA A 1 74 ? 16.691 -10.678 -20.338 1.00 54.09 74 ALA A O 1
ATOM 561 N N . GLU A 1 75 ? 17.823 -9.925 -22.114 1.00 51.00 75 GLU A N 1
ATOM 562 C CA . GLU A 1 75 ? 17.766 -8.510 -21.731 1.00 51.00 75 GLU A CA 1
ATOM 563 C C . GLU A 1 75 ? 16.379 -7.917 -21.958 1.00 51.00 75 GLU A C 1
ATOM 565 O O . GLU A 1 75 ? 15.919 -7.124 -21.142 1.00 51.00 75 GLU A O 1
ATOM 570 N N . VAL A 1 76 ? 15.671 -8.356 -23.002 1.00 51.66 76 VAL A N 1
ATOM 571 C CA . VAL A 1 76 ? 14.275 -7.972 -23.257 1.00 51.66 76 VAL A CA 1
ATOM 572 C C . VAL A 1 76 ? 13.323 -8.592 -22.223 1.00 51.66 76 VAL A C 1
ATOM 574 O O . VAL A 1 76 ? 12.392 -7.926 -21.770 1.00 51.66 76 VAL A O 1
ATOM 577 N N . ALA A 1 77 ? 13.566 -9.829 -21.777 1.00 47.81 77 ALA A N 1
ATOM 578 C CA . ALA A 1 77 ? 12.772 -10.473 -20.724 1.00 47.81 77 ALA A CA 1
ATOM 579 C C . ALA A 1 77 ? 12.907 -9.762 -19.361 1.00 47.81 77 ALA A C 1
ATOM 581 O O . ALA A 1 77 ? 11.909 -9.565 -18.665 1.00 47.81 77 ALA A O 1
ATOM 582 N N . GLY A 1 78 ? 14.108 -9.276 -19.018 1.00 51.81 78 GLY A N 1
ATOM 583 C CA . GLY A 1 78 ? 14.353 -8.463 -17.816 1.00 51.81 78 GLY A CA 1
ATOM 584 C C . GLY A 1 78 ? 13.666 -7.089 -17.824 1.00 51.81 78 GLY A C 1
ATOM 585 O O . GLY A 1 78 ? 13.586 -6.426 -16.790 1.00 51.81 78 GLY A O 1
ATOM 586 N N . VAL A 1 79 ? 13.129 -6.663 -18.971 1.00 54.03 79 VAL A N 1
ATOM 587 C CA . VAL A 1 79 ? 12.443 -5.377 -19.143 1.00 54.03 79 VAL A CA 1
ATOM 588 C C . VAL A 1 79 ? 10.954 -5.488 -18.809 1.00 54.03 79 VAL A C 1
ATOM 590 O O . VAL A 1 79 ? 10.365 -4.493 -18.406 1.00 54.03 79 VAL A O 1
ATOM 593 N N . GLU A 1 80 ? 10.328 -6.666 -18.880 1.00 58.66 80 GLU A N 1
ATOM 594 C CA . GLU A 1 80 ? 8.896 -6.839 -18.572 1.00 58.66 80 GLU A CA 1
ATOM 595 C C . GLU A 1 80 ? 8.524 -6.451 -17.121 1.00 58.66 80 GLU A C 1
ATOM 597 O O . GLU A 1 80 ? 7.587 -5.659 -16.946 1.00 58.66 80 GLU A O 1
ATOM 602 N N . PRO A 1 81 ? 9.270 -6.872 -16.074 1.00 62.22 81 PRO A N 1
ATOM 603 C CA . PRO A 1 81 ? 9.086 -6.346 -14.719 1.00 62.22 81 PRO A CA 1
ATOM 604 C C . PRO A 1 81 ? 9.250 -4.824 -14.669 1.00 62.22 81 PRO A C 1
ATOM 606 O O . PRO A 1 81 ? 8.409 -4.126 -14.103 1.00 62.22 81 PRO A O 1
ATOM 609 N N . GLY A 1 82 ? 10.300 -4.301 -15.312 1.00 67.69 82 GLY A N 1
ATOM 610 C CA . GLY A 1 82 ? 10.586 -2.868 -15.387 1.00 67.69 82 GLY A CA 1
ATOM 611 C C . GLY A 1 82 ? 9.480 -2.064 -16.076 1.00 67.69 82 GLY A C 1
ATOM 612 O O . GLY A 1 82 ? 9.148 -0.972 -15.624 1.00 67.69 82 GLY A O 1
ATOM 613 N N . ARG A 1 83 ? 8.838 -2.612 -17.115 1.00 76.31 83 ARG A N 1
ATOM 614 C CA . ARG A 1 83 ? 7.699 -1.996 -17.818 1.00 76.31 83 ARG A CA 1
ATOM 615 C C . ARG A 1 83 ? 6.459 -1.960 -16.944 1.00 76.31 83 ARG A C 1
ATOM 617 O O . ARG A 1 83 ? 5.775 -0.939 -16.924 1.00 76.31 83 ARG A O 1
ATOM 624 N N . PHE A 1 84 ? 6.180 -3.034 -16.206 1.00 79.50 84 PHE A N 1
ATOM 625 C CA . PHE A 1 84 ? 5.077 -3.046 -15.250 1.00 79.50 84 PHE A CA 1
ATOM 626 C C . PHE A 1 84 ? 5.296 -2.000 -14.153 1.00 79.50 84 PHE A C 1
ATOM 628 O O . PHE A 1 84 ? 4.465 -1.106 -13.987 1.00 79.50 84 PHE A O 1
ATOM 635 N N . TYR A 1 85 ? 6.434 -2.051 -13.453 1.00 79.50 85 TYR A N 1
ATOM 636 C CA . TYR A 1 85 ? 6.729 -1.101 -12.379 1.00 79.50 85 TYR A CA 1
ATOM 637 C C . TYR A 1 85 ? 6.824 0.336 -12.895 1.00 79.50 85 TYR A C 1
ATOM 639 O O . TYR A 1 85 ? 6.271 1.234 -12.268 1.00 79.50 85 TYR A O 1
ATOM 647 N N . GLY A 1 86 ? 7.443 0.560 -14.056 1.00 83.31 86 GLY A N 1
ATOM 648 C CA . GLY A 1 86 ? 7.528 1.868 -14.702 1.00 83.31 86 GLY A CA 1
ATOM 649 C C . GLY A 1 86 ? 6.158 2.421 -15.096 1.00 83.31 86 GLY A C 1
ATOM 650 O O . GLY A 1 86 ? 5.874 3.592 -14.850 1.00 83.31 86 GLY A O 1
ATOM 651 N N . GLY A 1 87 ? 5.272 1.578 -15.633 1.00 88.06 87 GLY A N 1
ATOM 652 C CA . GLY A 1 87 ? 3.896 1.951 -15.956 1.00 88.06 87 GLY A CA 1
ATOM 653 C C . GLY A 1 87 ? 3.083 2.330 -14.718 1.00 88.06 87 GLY A C 1
ATOM 654 O O . GLY A 1 87 ? 2.419 3.368 -14.712 1.00 88.06 87 GLY A O 1
ATOM 655 N N . VAL A 1 88 ? 3.173 1.533 -13.646 1.00 90.06 88 VAL A N 1
ATOM 656 C CA . VAL A 1 88 ? 2.498 1.843 -12.376 1.00 90.06 88 VAL A CA 1
ATOM 657 C C . VAL A 1 88 ? 3.077 3.111 -11.755 1.00 90.06 88 VAL A C 1
ATOM 659 O O . VAL A 1 88 ? 2.312 4.002 -11.394 1.00 90.06 88 VAL A O 1
ATOM 662 N N . LEU A 1 89 ? 4.407 3.243 -11.697 1.00 90.31 89 LEU A N 1
ATOM 663 C CA . LEU A 1 89 ? 5.096 4.422 -11.170 1.00 90.31 89 LEU A CA 1
ATOM 664 C C . LEU A 1 89 ? 4.656 5.686 -11.909 1.00 90.31 89 LEU A C 1
ATOM 666 O O . LEU A 1 89 ? 4.276 6.656 -11.261 1.00 90.31 89 LEU A O 1
ATOM 670 N N . ALA A 1 90 ? 4.623 5.664 -13.245 1.00 90.62 90 ALA A N 1
ATOM 671 C CA . ALA A 1 90 ? 4.195 6.795 -14.069 1.00 90.62 90 ALA A CA 1
ATOM 672 C C . ALA A 1 90 ? 2.725 7.193 -13.845 1.00 90.62 90 ALA A C 1
ATOM 674 O O . ALA A 1 90 ? 2.358 8.352 -14.045 1.00 90.62 90 ALA A O 1
ATOM 675 N N . ARG A 1 91 ? 1.869 6.249 -13.434 1.00 95.25 91 ARG A N 1
ATOM 676 C CA . ARG A 1 91 ? 0.433 6.474 -13.205 1.00 95.25 91 ARG A CA 1
ATOM 677 C C . ARG A 1 91 ? 0.041 6.580 -11.735 1.00 95.25 91 ARG A C 1
ATOM 679 O O . ARG A 1 91 ? -1.130 6.840 -11.471 1.00 95.25 91 ARG A O 1
ATOM 686 N N . LEU A 1 92 ? 0.980 6.462 -10.793 1.00 93.00 92 LEU A N 1
ATOM 687 C CA . LEU A 1 92 ? 0.705 6.529 -9.354 1.00 93.00 92 LEU A CA 1
ATOM 688 C C . LEU A 1 92 ? -0.198 7.707 -8.956 1.00 93.00 92 LEU A C 1
ATOM 690 O O . LEU A 1 92 ? -1.202 7.440 -8.299 1.00 93.00 92 LEU A O 1
ATOM 694 N N . PRO A 1 93 ? 0.056 8.966 -9.382 1.00 93.69 93 PRO A N 1
ATOM 695 C CA . PRO A 1 93 ? -0.816 10.083 -9.017 1.00 93.69 93 PRO A CA 1
ATOM 696 C C . PRO A 1 93 ? -2.272 9.890 -9.456 1.00 93.69 93 PRO A C 1
ATOM 698 O O . PRO A 1 93 ? -3.189 10.214 -8.708 1.00 93.69 93 PRO A O 1
ATOM 701 N N . ALA A 1 94 ? -2.492 9.317 -10.644 1.00 95.94 94 ALA A N 1
ATOM 702 C CA . ALA A 1 94 ? -3.832 9.031 -11.147 1.00 95.94 94 ALA A CA 1
ATOM 703 C C . ALA A 1 94 ? -4.495 7.873 -10.387 1.00 95.94 94 ALA A C 1
ATOM 705 O O . ALA A 1 94 ? -5.695 7.910 -10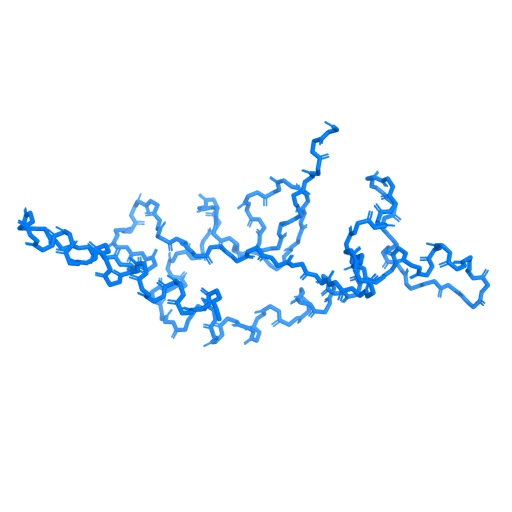.147 1.00 95.94 94 ALA A O 1
ATOM 706 N N . LEU A 1 95 ? -3.728 6.865 -9.965 1.00 95.19 95 LEU A N 1
ATOM 707 C CA . LEU A 1 95 ? -4.250 5.726 -9.205 1.00 95.19 95 LEU A CA 1
ATOM 708 C C . LEU A 1 95 ? -4.736 6.114 -7.800 1.00 95.19 95 LEU A C 1
ATOM 710 O O . LEU A 1 95 ? -5.601 5.426 -7.254 1.00 95.19 95 LEU A O 1
ATOM 714 N N . LEU A 1 96 ? -4.236 7.216 -7.225 1.00 94.88 96 LEU A N 1
ATOM 715 C CA . LEU A 1 96 ? -4.635 7.678 -5.890 1.00 94.88 96 LEU A CA 1
ATOM 716 C C . LEU A 1 96 ? -6.136 7.967 -5.773 1.00 94.88 96 LEU A C 1
ATOM 718 O O . LEU A 1 96 ? -6.685 7.801 -4.686 1.00 94.88 96 LEU A O 1
ATOM 722 N N . CYS A 1 97 ? -6.829 8.326 -6.860 1.00 95.12 97 CYS A N 1
ATOM 723 C CA . CYS A 1 97 ? -8.279 8.530 -6.799 1.00 95.12 97 CYS A CA 1
ATOM 724 C C . CYS A 1 97 ? -9.055 7.236 -6.496 1.00 95.12 97 CYS A C 1
ATOM 726 O O . CYS A 1 97 ? -10.188 7.309 -6.033 1.00 95.12 97 CYS A O 1
ATOM 728 N N . PHE A 1 98 ? -8.435 6.069 -6.696 1.00 95.25 98 PHE A N 1
ATOM 729 C CA . PHE A 1 98 ? -8.998 4.766 -6.351 1.00 95.25 98 PHE A CA 1
ATOM 730 C C . PHE A 1 98 ? -8.371 4.180 -5.082 1.00 95.25 98 PHE A C 1
ATOM 732 O O . PHE A 1 98 ? -9.070 3.576 -4.271 1.00 95.25 98 PHE A O 1
ATOM 739 N N . THR A 1 99 ? -7.060 4.347 -4.888 1.00 95.06 99 THR A N 1
ATOM 740 C CA . THR A 1 99 ? -6.317 3.700 -3.789 1.00 95.06 99 THR A CA 1
ATOM 741 C C . THR A 1 99 ? -6.247 4.538 -2.509 1.00 95.06 99 THR A C 1
ATOM 743 O O . THR A 1 99 ? -6.047 3.989 -1.425 1.00 95.06 99 THR A O 1
ATOM 746 N N . ALA A 1 100 ? -6.452 5.852 -2.613 1.00 95.75 100 ALA A N 1
ATOM 747 C CA . ALA A 1 100 ? -6.467 6.819 -1.517 1.00 95.75 100 ALA A CA 1
ATOM 748 C C . ALA A 1 100 ? -7.629 7.832 -1.683 1.00 95.75 100 ALA A C 1
ATOM 750 O O . ALA A 1 100 ? -7.402 9.044 -1.675 1.00 95.75 100 ALA A O 1
ATOM 751 N N . PRO A 1 101 ? -8.891 7.372 -1.826 1.00 95.88 101 PRO A N 1
ATOM 752 C CA . PRO A 1 101 ? -9.999 8.164 -2.379 1.00 95.88 101 PRO A CA 1
ATOM 753 C C . PRO A 1 101 ? -10.593 9.210 -1.419 1.00 95.88 101 PRO A C 1
ATOM 755 O O . PRO A 1 101 ? -11.656 9.763 -1.687 1.00 95.88 101 PRO A O 1
ATOM 758 N N . SER A 1 102 ? -9.966 9.469 -0.270 1.00 95.94 102 SER A N 1
ATOM 759 C CA . SER A 1 102 ? -10.495 10.387 0.743 1.00 95.94 102 SER A CA 1
ATOM 760 C C . SER A 1 102 ? -9.451 11.412 1.179 1.00 95.94 102 SER A C 1
ATOM 762 O O . SER A 1 102 ? -8.271 11.063 1.264 1.00 95.94 102 SER A O 1
ATOM 764 N N . PRO A 1 103 ? -9.856 12.639 1.566 1.00 95.50 103 PRO A N 1
ATOM 765 C CA . PRO A 1 103 ? -8.938 13.629 2.135 1.00 95.50 103 PRO A CA 1
ATOM 766 C C . PRO A 1 103 ? -8.118 13.076 3.311 1.00 95.50 103 PRO A C 1
ATOM 768 O O . PRO A 1 103 ? -6.918 13.324 3.415 1.00 95.50 103 PRO A O 1
ATOM 771 N N . ASN A 1 104 ? -8.730 12.223 4.143 1.00 96.38 104 ASN A N 1
ATOM 772 C CA . ASN A 1 104 ? -8.048 11.582 5.267 1.00 96.38 104 ASN A CA 1
ATOM 773 C C . ASN A 1 104 ? -6.876 10.678 4.840 1.00 96.38 104 ASN A C 1
ATOM 775 O O . ASN A 1 104 ? -5.911 10.509 5.585 1.00 96.38 104 ASN A O 1
ATOM 779 N N . SER A 1 105 ? -6.922 10.118 3.628 1.00 96.31 105 SER A N 1
ATOM 780 C CA . SER A 1 105 ? -5.820 9.323 3.071 1.00 96.31 105 SER A CA 1
ATOM 781 C C . SER A 1 105 ? -4.556 10.166 2.889 1.00 96.31 105 SER A C 1
ATOM 783 O O . SER A 1 105 ? -3.459 9.709 3.204 1.00 96.31 105 SER A O 1
ATOM 785 N N . PHE A 1 106 ? -4.701 11.429 2.484 1.00 94.50 106 PHE A N 1
ATOM 786 C CA . PHE A 1 106 ? -3.582 12.361 2.315 1.00 94.50 106 PHE A CA 1
ATOM 787 C C . PHE A 1 106 ? -3.015 12.852 3.653 1.00 94.50 106 PHE A C 1
ATOM 789 O O . PHE A 1 106 ? -1.833 13.166 3.743 1.00 94.50 106 PHE A O 1
ATOM 796 N N . HIS A 1 107 ? -3.804 12.841 4.732 1.00 94.44 107 HIS A N 1
ATOM 797 C CA . HIS A 1 107 ? -3.265 13.054 6.079 1.00 94.44 107 HIS A CA 1
ATOM 798 C C . HIS A 1 107 ? -2.376 11.897 6.558 1.00 94.44 107 HIS A C 1
ATOM 800 O O . HIS A 1 107 ? -1.502 12.121 7.397 1.00 94.44 107 HIS A O 1
ATOM 806 N N . ARG A 1 108 ? -2.568 10.681 6.020 1.00 95.38 108 ARG A N 1
ATOM 807 C CA . ARG A 1 108 ? -1.673 9.537 6.254 1.00 95.38 108 ARG A CA 1
ATOM 808 C C . ARG A 1 108 ? -0.397 9.621 5.416 1.00 95.38 108 ARG A C 1
ATOM 810 O O . ARG A 1 108 ? 0.658 9.272 5.927 1.00 95.38 108 ARG A O 1
ATOM 817 N N . MET A 1 109 ? -0.492 10.055 4.157 1.00 93.12 109 MET A N 1
ATOM 818 C CA . MET A 1 109 ? 0.628 10.105 3.203 1.00 93.12 109 MET A CA 1
ATOM 819 C C . MET A 1 109 ? 1.574 11.276 3.491 1.00 93.12 109 MET A C 1
ATOM 821 O O . MET A 1 109 ? 1.530 12.313 2.832 1.00 93.12 109 MET A O 1
ATOM 825 N N . ARG A 1 110 ? 2.422 11.116 4.508 1.00 91.56 110 ARG A N 1
ATOM 826 C CA . ARG A 1 110 ? 3.436 12.097 4.913 1.00 91.56 110 ARG A CA 1
ATOM 827 C C . ARG A 1 110 ? 4.818 11.448 4.986 1.00 91.56 110 ARG A C 1
ATOM 829 O O . ARG A 1 110 ? 4.894 10.263 5.311 1.00 91.56 110 ARG A O 1
ATOM 836 N N . PRO A 1 111 ? 5.902 12.201 4.745 1.00 91.56 111 PRO A N 1
ATOM 837 C CA . PRO A 1 111 ? 7.250 11.692 4.965 1.00 91.56 111 PRO A CA 1
ATOM 838 C C . PRO A 1 111 ? 7.427 11.138 6.384 1.00 91.56 111 PRO A C 1
ATOM 840 O O . PRO A 1 111 ? 6.842 11.665 7.334 1.00 91.56 111 PRO A O 1
ATOM 843 N N . SER A 1 112 ? 8.246 10.096 6.516 1.00 88.81 112 SER A N 1
ATOM 844 C CA . SER A 1 112 ? 8.600 9.450 7.788 1.00 88.81 112 SER A CA 1
ATOM 845 C C . SER A 1 112 ? 7.427 8.749 8.477 1.00 88.81 112 SER A C 1
ATOM 847 O O . SER A 1 112 ? 7.383 8.651 9.702 1.00 88.81 112 SER A O 1
ATOM 849 N N . THR A 1 113 ? 6.463 8.257 7.693 1.00 89.56 113 THR A N 1
ATOM 850 C CA . THR A 1 113 ? 5.310 7.495 8.213 1.00 89.56 113 THR A CA 1
ATOM 851 C C . THR A 1 113 ? 5.100 6.149 7.517 1.00 89.56 113 THR A C 1
ATOM 853 O O . THR A 1 113 ? 4.058 5.525 7.723 1.00 89.56 113 THR A O 1
ATOM 856 N N . TRP A 1 114 ? 6.060 5.694 6.696 1.00 89.81 114 TRP A N 1
ATOM 857 C CA . TRP A 1 114 ? 6.003 4.424 5.958 1.00 89.81 114 TRP A CA 1
ATOM 858 C C . TRP A 1 114 ? 4.737 4.279 5.109 1.00 89.81 114 TRP A C 1
ATOM 860 O O . TRP A 1 114 ? 4.119 3.217 5.041 1.00 89.81 114 TRP A O 1
ATOM 870 N N . SER A 1 115 ? 4.307 5.387 4.501 1.00 91.00 115 SER A N 1
ATOM 871 C CA . SER A 1 115 ? 2.997 5.503 3.854 1.00 91.00 115 SER A CA 1
ATOM 872 C C . SER A 1 115 ? 3.050 5.733 2.344 1.00 91.00 115 SER A C 1
ATOM 874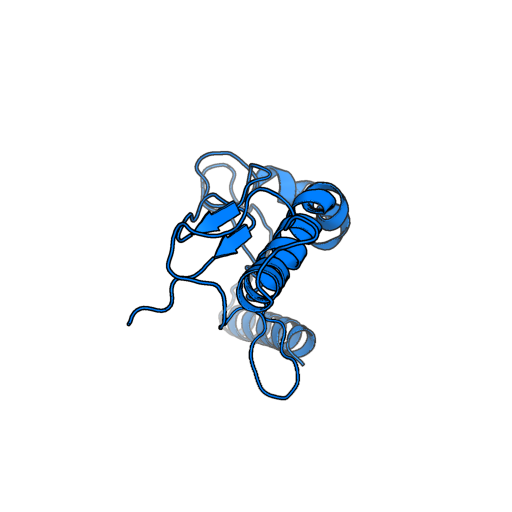 O O . SER A 1 115 ? 1.986 5.828 1.730 1.00 91.00 115 SER A O 1
ATOM 876 N N . GLY A 1 116 ? 4.245 5.786 1.744 1.00 91.38 116 GLY A N 1
ATOM 877 C CA . GLY A 1 116 ? 4.399 5.986 0.302 1.00 91.38 116 GLY A CA 1
ATOM 878 C C . GLY A 1 116 ? 4.262 7.443 -0.139 1.00 91.38 116 GLY A C 1
ATOM 879 O O . GLY A 1 116 ? 3.595 7.712 -1.132 1.00 91.38 116 GLY A O 1
ATOM 880 N N . ALA A 1 117 ? 4.853 8.391 0.597 1.00 91.38 117 ALA A N 1
ATOM 881 C CA . ALA A 1 117 ? 4.664 9.830 0.368 1.00 91.38 117 ALA A CA 1
ATOM 882 C C . ALA A 1 117 ? 5.331 10.377 -0.913 1.00 91.38 117 ALA A C 1
ATOM 884 O O . ALA A 1 117 ? 5.049 11.502 -1.320 1.00 91.38 117 ALA A O 1
ATOM 885 N N . PHE A 1 118 ? 6.209 9.598 -1.547 1.00 90.94 118 PHE A N 1
ATOM 886 C CA . PHE A 1 118 ? 6.975 10.009 -2.722 1.00 90.94 118 PHE A CA 1
ATOM 887 C C . PHE A 1 118 ? 6.685 9.096 -3.908 1.00 90.94 118 PHE A C 1
ATOM 889 O O . PHE A 1 118 ? 6.529 7.892 -3.742 1.00 90.94 118 PHE A O 1
ATOM 896 N N . GLN A 1 119 ? 6.675 9.647 -5.121 1.00 90.62 119 GLN A N 1
ATOM 897 C CA . GLN A 1 119 ? 6.557 8.860 -6.349 1.00 90.62 119 GLN A CA 1
ATOM 898 C C . GLN A 1 119 ? 7.898 8.183 -6.668 1.00 90.62 119 GLN A C 1
ATOM 900 O O . GLN A 1 119 ? 8.669 8.639 -7.507 1.00 90.62 119 GLN A O 1
ATOM 905 N N . CYS A 1 120 ? 8.193 7.099 -5.960 1.00 87.69 120 CYS A N 1
ATOM 906 C CA . CYS A 1 120 ? 9.412 6.318 -6.122 1.00 87.69 120 CYS A CA 1
ATOM 907 C C . CYS A 1 120 ? 9.134 4.820 -5.956 1.00 87.69 120 CYS A C 1
ATOM 909 O O . CYS A 1 120 ? 8.037 4.401 -5.578 1.00 87.69 120 CYS A O 1
ATOM 911 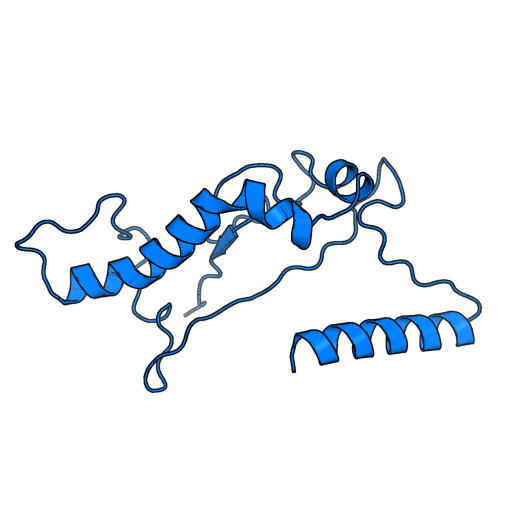N N . TRP A 1 121 ? 10.145 4.009 -6.248 1.00 85.44 121 TRP A N 1
ATOM 912 C CA . TRP A 1 121 ? 10.122 2.580 -5.975 1.00 85.44 121 TRP A CA 1
ATOM 913 C C . TRP A 1 121 ? 11.479 2.123 -5.443 1.00 85.44 121 TRP A C 1
ATOM 915 O O . TRP A 1 121 ? 12.486 2.808 -5.633 1.00 85.44 121 TRP A O 1
ATOM 925 N N . GLY A 1 122 ? 11.513 0.981 -4.764 1.00 78.81 122 GLY A N 1
ATOM 926 C CA . GLY A 1 122 ? 12.768 0.383 -4.319 1.00 78.81 122 GLY A CA 1
ATOM 927 C C . GLY A 1 122 ? 12.590 -0.997 -3.701 1.00 78.81 122 GLY A C 1
ATOM 928 O O . GLY A 1 122 ? 11.492 -1.374 -3.287 1.00 78.81 122 GLY A O 1
ATOM 929 N N . TYR A 1 123 ? 13.683 -1.749 -3.631 1.00 80.62 123 TYR A N 1
ATOM 930 C CA . TYR A 1 123 ? 13.728 -3.016 -2.908 1.00 80.62 123 TYR A CA 1
ATOM 931 C C . TYR A 1 123 ? 13.787 -2.768 -1.411 1.00 80.62 123 TYR A C 1
ATOM 933 O O . TYR A 1 123 ? 14.518 -1.889 -0.959 1.00 80.62 123 TYR A O 1
ATOM 941 N N . GLU A 1 124 ? 12.967 -3.501 -0.657 1.00 81.50 124 GLU A N 1
ATOM 942 C CA . GLU A 1 124 ? 12.906 -3.439 0.810 1.00 81.50 124 GLU A CA 1
ATOM 943 C C . GLU A 1 124 ? 12.631 -2.046 1.420 1.00 81.50 124 GLU A C 1
ATOM 945 O O . GLU A 1 124 ? 12.549 -1.892 2.640 1.00 81.50 124 GLU A O 1
ATOM 950 N N . ASN A 1 125 ? 12.381 -1.030 0.589 1.00 85.75 125 ASN A N 1
ATOM 951 C CA . ASN A 1 125 ? 12.126 0.331 1.024 1.00 85.75 125 ASN A CA 1
ATOM 952 C C . ASN A 1 125 ? 10.672 0.479 1.485 1.00 85.75 125 ASN A C 1
ATOM 954 O O . ASN A 1 125 ? 9.746 0.547 0.678 1.00 85.75 125 ASN A O 1
ATOM 958 N N . ARG A 1 126 ? 10.474 0.554 2.804 1.00 88.56 126 ARG A N 1
ATOM 959 C CA . ARG A 1 126 ? 9.150 0.711 3.432 1.00 88.56 126 ARG A CA 1
ATOM 960 C C . ARG A 1 126 ? 8.528 2.095 3.235 1.00 88.56 126 ARG A C 1
ATOM 962 O O . ARG A 1 126 ? 7.335 2.244 3.461 1.00 88.56 126 ARG A O 1
ATOM 969 N N . GLU A 1 127 ? 9.317 3.088 2.837 1.00 90.50 127 GLU A N 1
ATOM 970 C CA . GLU A 1 127 ? 8.829 4.443 2.566 1.00 90.50 127 GLU A CA 1
ATOM 971 C C . GLU A 1 127 ? 8.330 4.595 1.121 1.00 90.50 127 GLU A C 1
ATOM 973 O O . GLU A 1 127 ? 7.581 5.525 0.824 1.00 90.50 127 GLU A O 1
ATOM 978 N N . ALA A 1 128 ? 8.718 3.684 0.221 1.00 91.06 128 ALA A N 1
ATOM 979 C CA . ALA A 1 128 ? 8.300 3.712 -1.173 1.00 91.06 128 ALA A CA 1
ATOM 980 C C . ALA A 1 128 ? 6.870 3.156 -1.340 1.00 91.06 128 ALA A C 1
ATOM 982 O O . ALA A 1 128 ? 6.556 2.099 -0.788 1.00 91.06 128 ALA A O 1
ATOM 983 N N . PRO A 1 129 ? 6.002 3.802 -2.143 1.00 91.25 129 PRO A N 1
ATOM 984 C CA . PRO A 1 129 ? 4.671 3.273 -2.456 1.00 91.25 129 PRO A CA 1
ATOM 985 C C . PRO A 1 129 ? 4.732 1.995 -3.305 1.00 91.25 129 PRO A C 1
ATOM 987 O O . PRO A 1 129 ? 3.815 1.177 -3.263 1.00 91.25 129 PRO A O 1
ATOM 990 N N . LEU A 1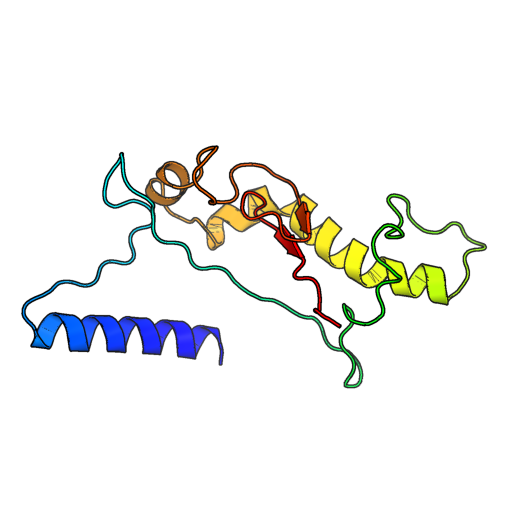 130 ? 5.808 1.822 -4.078 1.00 90.19 130 LEU A N 1
ATOM 991 C CA . LEU A 1 130 ? 6.107 0.630 -4.864 1.00 90.19 130 LEU A CA 1
ATOM 992 C C . LEU A 1 130 ? 7.332 -0.055 -4.265 1.00 90.19 130 LEU A C 1
ATOM 994 O O . LEU A 1 130 ? 8.450 0.452 -4.360 1.00 90.19 130 LEU A O 1
ATOM 998 N N . ARG A 1 131 ? 7.123 -1.219 -3.653 1.00 87.19 131 ARG A N 1
ATOM 999 C CA . ARG A 1 131 ? 8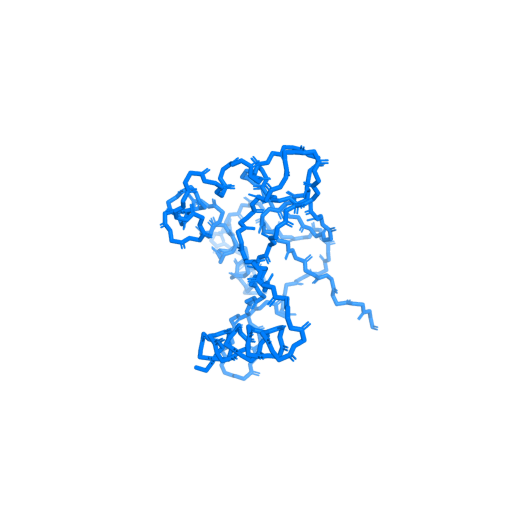.186 -1.971 -2.990 1.00 87.19 131 ARG A CA 1
ATOM 1000 C C . ARG A 1 131 ? 8.369 -3.335 -3.639 1.00 87.19 131 ARG A C 1
ATOM 1002 O O . ARG A 1 131 ? 7.440 -4.140 -3.660 1.00 87.19 131 ARG A O 1
ATOM 1009 N N . GLY A 1 132 ? 9.582 -3.596 -4.117 1.00 80.81 132 GLY A N 1
ATOM 1010 C CA . GLY A 1 132 ? 10.021 -4.947 -4.450 1.00 80.81 132 GLY A CA 1
ATOM 1011 C C . GLY A 1 132 ? 10.360 -5.701 -3.167 1.00 80.81 132 GLY A C 1
ATOM 1012 O O . GLY A 1 132 ? 11.085 -5.167 -2.325 1.00 80.81 132 GLY A O 1
ATOM 1013 N N . ALA A 1 133 ? 9.818 -6.907 -3.008 1.00 70.25 133 ALA A N 1
ATOM 1014 C CA . ALA A 1 133 ? 10.271 -7.835 -1.979 1.00 70.25 133 ALA A CA 1
ATOM 1015 C C . ALA A 1 133 ? 11.381 -8.704 -2.578 1.00 70.25 133 ALA A C 1
ATOM 1017 O O . ALA A 1 133 ? 11.167 -9.323 -3.625 1.00 70.25 133 ALA A O 1
ATOM 1018 N N . GLU A 1 134 ? 12.554 -8.735 -1.955 1.00 64.06 134 GLU A N 1
ATOM 1019 C CA . GLU A 1 134 ? 13.565 -9.724 -2.319 1.00 64.06 134 GLU A CA 1
ATOM 1020 C C . GLU A 1 134 ? 13.075 -11.118 -1.929 1.00 64.06 134 GLU A C 1
ATOM 1022 O O . GLU A 1 134 ? 12.509 -11.337 -0.852 1.00 64.06 134 GLU A O 1
ATOM 1027 N N . ARG A 1 135 ? 13.301 -12.090 -2.814 1.00 53.75 135 ARG A N 1
ATOM 1028 C CA . ARG A 1 135 ? 13.200 -13.488 -2.417 1.00 53.75 135 ARG A CA 1
ATOM 1029 C C . ARG A 1 135 ? 14.475 -13.786 -1.636 1.00 53.75 135 ARG A C 1
ATOM 1031 O O . ARG A 1 135 ? 15.549 -13.814 -2.230 1.00 53.75 135 ARG A O 1
ATOM 1038 N N . LEU A 1 136 ? 14.357 -13.955 -0.318 1.00 42.25 136 LEU A N 1
ATOM 1039 C CA . LEU A 1 136 ? 15.439 -14.559 0.458 1.00 42.25 136 LEU A CA 1
ATOM 1040 C C . LEU A 1 136 ? 15.798 -15.910 -0.199 1.00 42.25 136 LEU A C 1
ATOM 1042 O O . LEU A 1 136 ? 14.873 -16.588 -0.666 1.00 42.25 136 LEU A O 1
ATOM 1046 N N . PRO A 1 137 ? 17.100 -16.233 -0.305 1.00 42.97 137 PRO A N 1
ATOM 1047 C CA . PRO A 1 137 ? 17.591 -17.408 -1.023 1.00 42.97 137 PRO A CA 1
ATOM 1048 C C . PRO A 1 137 ? 16.963 -18.719 -0.542 1.00 42.97 137 PRO A C 1
ATOM 1050 O O . PRO A 1 137 ? 16.661 -18.832 0.669 1.00 42.97 137 PRO A O 1
#

Secondary structure (DSSP, 8-state):
-HHHHHHHHHHHHHHHHHHTT------S-SSTTS-----------EETTEETTTT--STT---SSPPPTT--HHHHHTHHHHHHHHHHHHHHHHHHHHHS-SHHHHHH--TTSSS--SS-EEES-TTSSEEEPP---

Foldseek 3Di:
DVVVVVVVVVVVVQVVQVVVVHGDDQQQDDDLPDAGHDDQDDDWDDDPNHTLQPLQPPPPPQDPDDDDPPDDPSNNSNCSVVCVLVVCLVCVVVCCCPRVVDPSSVSNLDPPRLNQVDSDEEEPDSNHSHYDDDDDD

Organism: NCBI:txid1411642

Radius of gyration: 18.71 Å; chains: 1; bounding box: 40×34×54 Å

pLDDT: mean 81.97, std 18.38, range [40.5, 98.75]

Sequence (137 aa):
EAADQLLFTREAICAVAAKHGLHACFLPKMWAEQAGNGCHMHTSLWRDGRSVHHDARPAGTHPVHPPGPEADPAEVAGVEPGRFYGGVLARLPALLCFTAPSPNSFHRMRPSTWSGAFQCWGYENREAPLRGAERLP

InterPro domains:
  IPR008146 Glutamine synthetase, catalytic domain [PF00120] (1-57)
  IPR008146 Glutamine synthetase, catalytic domain [PF00120] (83-131)
  IPR008146 Glutamine synthetase, catalytic domain [PS51987] (1-137)
  IPR008146 Glutamine synthetase, catalytic domain [SM01230] (1-132)
  IPR014746 Glutamine synthetase/guanido kinase, catalytic domain [SSF55931] (2-131)